Protein AF-A0A1T3NJD5-F1 (afdb_monomer_lite)

pLDDT: mean 76.19, std 16.82, range [31.39, 96.38]

Structure (mmCIF, N/CA/C/O backbone):
data_AF-A0A1T3NJD5-F1
#
_entry.id   AF-A0A1T3NJD5-F1
#
loop_
_atom_site.group_PDB
_atom_site.id
_atom_site.type_symbol
_atom_site.label_atom_id
_atom_site.label_alt_id
_atom_site.label_comp_id
_atom_site.label_asym_id
_atom_site.label_entity_id
_atom_site.label_seq_id
_atom_site.pdbx_PDB_ins_code
_atom_site.Cartn_x
_atom_site.Cartn_y
_atom_site.Cartn_z
_atom_site.occupancy
_atom_site.B_iso_or_equiv
_atom_site.auth_seq_id
_atom_site.auth_comp_id
_atom_site.auth_asym_id
_atom_site.auth_atom_id
_atom_site.pdbx_PDB_model_num
ATOM 1 N N . MET A 1 1 ? 5.320 -32.876 18.235 1.00 33.28 1 MET A N 1
ATOM 2 C CA . MET A 1 1 ? 6.726 -33.017 17.796 1.00 33.28 1 MET A CA 1
ATOM 3 C C . MET A 1 1 ? 7.166 -31.696 17.188 1.00 33.28 1 MET A C 1
ATOM 5 O O . MET A 1 1 ? 6.708 -31.350 16.110 1.00 33.28 1 MET A O 1
ATOM 9 N N . THR A 1 2 ? 7.956 -30.916 17.919 1.00 32.31 2 THR A N 1
ATOM 10 C CA . THR A 1 2 ? 8.457 -29.597 17.509 1.00 32.31 2 THR A CA 1
ATOM 11 C C . THR A 1 2 ? 9.868 -29.747 16.952 1.00 32.31 2 THR A C 1
ATOM 13 O O . THR A 1 2 ? 10.817 -30.009 17.687 1.00 32.31 2 THR A O 1
ATOM 16 N N . SER A 1 3 ? 10.011 -29.607 15.639 1.00 31.64 3 SER A N 1
ATOM 17 C CA . SER A 1 3 ? 11.309 -29.644 14.965 1.00 31.64 3 SER A CA 1
ATOM 18 C C . SER A 1 3 ? 11.952 -28.256 15.024 1.00 31.64 3 SER A C 1
ATOM 20 O O . SER A 1 3 ? 11.433 -27.310 14.434 1.00 31.64 3 SER A O 1
ATOM 22 N N . ARG A 1 4 ? 13.077 -28.123 15.739 1.00 31.39 4 ARG A N 1
ATOM 23 C CA . ARG A 1 4 ? 13.925 -26.920 15.711 1.00 31.39 4 ARG A CA 1
ATOM 24 C C . ARG A 1 4 ? 14.758 -26.927 14.432 1.00 31.39 4 ARG A C 1
ATOM 26 O O . ARG A 1 4 ? 15.589 -27.810 14.252 1.00 31.39 4 ARG A O 1
ATOM 33 N N . TRP A 1 5 ? 14.559 -25.929 13.582 1.00 34.78 5 TRP A N 1
ATOM 34 C CA . TRP A 1 5 ? 15.457 -25.634 12.470 1.00 34.78 5 TRP A CA 1
ATOM 35 C C . TRP A 1 5 ? 16.365 -24.476 12.876 1.00 34.78 5 TRP A C 1
ATOM 37 O O . TRP A 1 5 ? 15.887 -23.384 13.176 1.00 34.78 5 TRP A O 1
ATOM 47 N N . THR A 1 6 ? 17.674 -24.724 12.908 1.00 42.94 6 THR A N 1
ATOM 48 C CA . THR A 1 6 ? 18.696 -23.715 13.202 1.00 42.94 6 THR A CA 1
ATOM 49 C C . THR A 1 6 ? 19.504 -23.470 11.936 1.00 42.94 6 THR A C 1
ATOM 51 O O . THR A 1 6 ? 20.429 -24.213 11.627 1.00 42.94 6 THR A O 1
ATOM 54 N N . THR A 1 7 ? 19.176 -22.415 11.200 1.00 39.47 7 THR A N 1
ATOM 55 C CA . THR A 1 7 ? 20.091 -21.821 10.216 1.00 39.47 7 THR A CA 1
ATOM 56 C C . THR A 1 7 ? 20.128 -20.325 10.470 1.00 39.47 7 THR A C 1
ATOM 58 O O . THR A 1 7 ? 19.372 -19.558 9.880 1.00 39.47 7 THR A O 1
ATOM 61 N N . ALA A 1 8 ? 20.973 -19.925 11.421 1.00 35.81 8 ALA A N 1
ATOM 62 C CA . ALA A 1 8 ? 21.264 -18.528 11.702 1.00 35.81 8 ALA A CA 1
ATOM 63 C C . ALA A 1 8 ? 22.298 -18.015 10.690 1.00 35.81 8 ALA A C 1
ATOM 65 O O . ALA A 1 8 ? 23.409 -18.535 10.594 1.00 35.81 8 ALA A O 1
ATOM 66 N N . THR A 1 9 ? 21.923 -16.992 9.928 1.00 39.69 9 THR A N 1
ATOM 67 C CA . THR A 1 9 ? 22.821 -16.205 9.078 1.00 39.69 9 THR A CA 1
ATOM 68 C C . THR A 1 9 ? 23.793 -15.372 9.942 1.00 39.69 9 THR A C 1
ATOM 70 O O . THR A 1 9 ? 23.435 -14.975 11.054 1.00 39.69 9 THR A O 1
ATOM 73 N N . PRO A 1 10 ? 25.006 -15.031 9.454 1.00 39.72 10 PRO A N 1
ATOM 74 C CA . PRO A 1 10 ? 26.114 -14.505 10.275 1.00 39.72 10 PRO A CA 1
ATOM 75 C C . PRO A 1 10 ? 25.915 -13.126 10.935 1.00 39.72 10 PRO A C 1
ATOM 77 O O . PRO A 1 10 ? 26.800 -12.660 11.648 1.00 39.72 10 PRO A O 1
ATOM 80 N N . HIS A 1 11 ? 24.786 -12.445 10.721 1.00 39.97 11 HIS A N 1
ATOM 81 C CA . HIS A 1 11 ? 24.526 -11.108 11.275 1.00 39.97 11 HIS A CA 1
ATOM 82 C C . HIS A 1 11 ? 23.649 -11.097 12.539 1.00 39.97 11 HIS A C 1
ATOM 84 O O . HIS A 1 11 ? 23.461 -10.042 13.138 1.00 39.97 11 HIS A O 1
ATOM 90 N N . ALA A 1 12 ? 23.164 -12.252 13.005 1.00 43.44 12 ALA A N 1
ATOM 91 C CA . ALA A 1 12 ? 22.225 -12.349 14.130 1.00 43.44 12 ALA A CA 1
ATOM 92 C C . ALA A 1 12 ? 22.868 -12.325 15.539 1.00 43.44 12 ALA A C 1
ATOM 94 O O . ALA A 1 12 ? 22.199 -12.599 16.530 1.00 43.44 12 ALA A O 1
ATOM 95 N N . HIS A 1 13 ? 24.160 -12.010 15.674 1.00 44.56 13 HIS A N 1
ATOM 96 C CA . HIS A 1 13 ? 24.882 -12.211 16.940 1.00 44.56 13 HIS A CA 1
ATOM 97 C C . HIS A 1 13 ? 24.790 -11.074 17.977 1.00 44.56 13 HIS A C 1
ATOM 99 O O . HIS A 1 13 ? 25.410 -11.193 19.033 1.00 44.56 13 HIS A O 1
ATOM 105 N N . ARG A 1 14 ? 24.044 -9.983 17.736 1.00 48.72 14 ARG A N 1
ATOM 106 C CA . ARG A 1 14 ? 24.056 -8.806 18.639 1.00 48.72 14 ARG A CA 1
ATOM 107 C C . ARG A 1 14 ? 22.792 -8.517 19.450 1.00 48.72 14 ARG A C 1
ATOM 109 O O . ARG A 1 14 ? 22.839 -7.636 20.298 1.00 48.72 14 ARG A O 1
ATOM 116 N N . ALA A 1 15 ? 21.724 -9.291 19.306 1.00 54.44 15 ALA A N 1
ATOM 117 C CA . ALA A 1 15 ? 20.611 -9.252 20.248 1.00 54.44 15 ALA A CA 1
ATOM 118 C C . ALA A 1 15 ? 20.067 -10.670 20.415 1.00 54.44 15 ALA A C 1
ATOM 120 O O . ALA A 1 15 ? 19.615 -11.274 19.446 1.00 54.44 15 ALA A O 1
ATOM 121 N N . ARG A 1 16 ? 20.116 -11.220 21.633 1.00 57.72 16 ARG A N 1
ATOM 122 C CA . ARG A 1 16 ? 19.307 -12.395 21.979 1.00 57.72 16 ARG A CA 1
ATOM 123 C C . ARG A 1 16 ? 17.853 -11.928 22.054 1.00 57.72 16 ARG A C 1
ATOM 125 O O . ARG A 1 16 ? 17.376 -11.586 23.126 1.00 57.7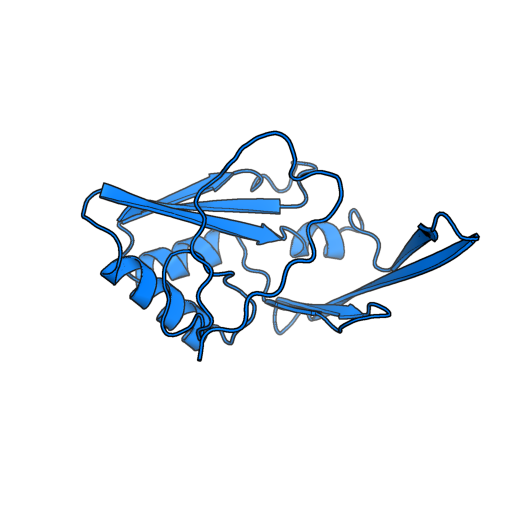2 16 ARG A O 1
ATOM 132 N N . ALA A 1 17 ? 17.206 -11.798 20.902 1.00 68.06 17 ALA A N 1
ATOM 133 C CA . ALA A 1 17 ? 15.780 -11.538 20.832 1.00 68.06 17 ALA A CA 1
ATOM 134 C C . ALA A 1 17 ? 15.050 -12.871 21.024 1.00 68.06 17 ALA A C 1
ATOM 136 O O . ALA A 1 17 ? 15.222 -13.790 20.220 1.00 68.06 17 ALA A O 1
ATOM 137 N N . ASP A 1 18 ? 14.251 -12.973 22.084 1.00 79.31 18 ASP A N 1
ATOM 138 C CA . ASP A 1 18 ? 13.293 -14.063 22.237 1.00 79.31 18 ASP A CA 1
ATOM 139 C C . ASP A 1 18 ? 12.160 -13.829 21.231 1.00 79.31 18 ASP A C 1
ATOM 141 O O . ASP A 1 18 ? 11.234 -13.057 21.470 1.00 79.31 18 ASP A O 1
ATOM 145 N N . ALA A 1 19 ? 12.280 -14.444 20.056 1.00 74.94 19 ALA A N 1
ATOM 146 C CA . ALA A 1 19 ? 11.289 -14.360 18.992 1.00 74.94 19 ALA A CA 1
ATOM 147 C C . ALA A 1 19 ? 10.514 -15.677 18.886 1.00 74.94 19 ALA A C 1
ATOM 149 O O . ALA A 1 19 ? 11.103 -16.759 18.810 1.00 74.94 19 ALA A O 1
ATOM 150 N N . VAL A 1 20 ? 9.184 -15.579 18.842 1.00 75.69 20 VAL A N 1
ATOM 151 C CA . VAL A 1 20 ? 8.300 -16.710 18.545 1.00 75.69 20 VAL A CA 1
ATOM 152 C C . VAL A 1 20 ? 7.925 -16.646 17.071 1.00 75.69 20 VAL A C 1
ATOM 154 O O . VAL A 1 20 ? 7.307 -15.688 16.620 1.00 75.69 20 VAL A O 1
ATOM 157 N N . PHE A 1 21 ? 8.295 -17.678 16.318 1.00 78.00 21 PHE A N 1
ATOM 158 C CA . PHE A 1 21 ? 7.918 -17.811 14.915 1.00 78.00 21 PHE A CA 1
ATOM 159 C C . PHE A 1 21 ? 6.690 -18.705 14.804 1.00 78.00 21 PHE A C 1
ATOM 161 O O . PHE A 1 21 ? 6.710 -19.859 15.237 1.00 78.00 21 PHE A O 1
ATOM 168 N N . LEU A 1 22 ? 5.633 -18.172 14.200 1.00 77.00 22 LEU A N 1
ATOM 169 C CA . LEU A 1 22 ? 4.395 -18.893 13.935 1.00 77.00 22 LEU A CA 1
ATOM 170 C C . LEU A 1 22 ? 4.241 -19.096 12.426 1.00 77.00 22 LEU A C 1
ATOM 172 O O . LEU A 1 22 ? 4.586 -18.223 11.632 1.00 77.00 22 LEU A O 1
ATOM 176 N N . ARG A 1 23 ? 3.716 -20.257 12.027 1.00 79.81 23 ARG A N 1
ATOM 177 C CA . ARG A 1 23 ? 3.285 -20.515 10.648 1.00 79.81 23 ARG A CA 1
ATOM 178 C C . ARG A 1 23 ? 1.779 -20.285 10.580 1.00 79.81 23 ARG A C 1
ATOM 180 O O . ARG A 1 23 ? 1.048 -20.951 11.304 1.00 79.81 23 ARG A O 1
ATOM 187 N N . GLY A 1 24 ? 1.333 -19.399 9.699 1.00 73.12 24 GLY A N 1
ATOM 188 C CA . GLY A 1 24 ? -0.083 -19.082 9.524 1.00 73.12 24 GLY A CA 1
ATOM 189 C C . GLY A 1 24 ? -0.361 -18.406 8.186 1.00 73.12 24 GLY A C 1
ATOM 190 O O . GLY A 1 24 ? 0.569 -18.053 7.458 1.00 73.12 24 GLY A O 1
ATOM 191 N N . ASP A 1 25 ? -1.645 -18.263 7.869 1.00 70.12 25 ASP A N 1
ATOM 192 C CA . ASP A 1 25 ? -2.125 -17.443 6.760 1.00 70.12 25 ASP A CA 1
ATOM 193 C C . ASP A 1 25 ? -2.300 -16.001 7.247 1.00 70.12 25 ASP A C 1
ATOM 195 O O . ASP A 1 25 ? -2.917 -15.755 8.278 1.00 70.12 25 ASP A O 1
ATOM 199 N N . MET A 1 26 ? -1.764 -15.031 6.510 1.00 65.12 26 MET A N 1
ATOM 200 C CA . MET A 1 26 ? -1.831 -13.617 6.898 1.00 65.12 26 MET A CA 1
ATOM 201 C C . MET A 1 26 ? -3.239 -13.024 6.789 1.00 65.12 26 MET A C 1
ATOM 203 O O . MET A 1 26 ? -3.485 -11.951 7.336 1.00 65.12 26 MET A O 1
ATOM 207 N N . ARG A 1 27 ? -4.169 -13.708 6.114 1.00 63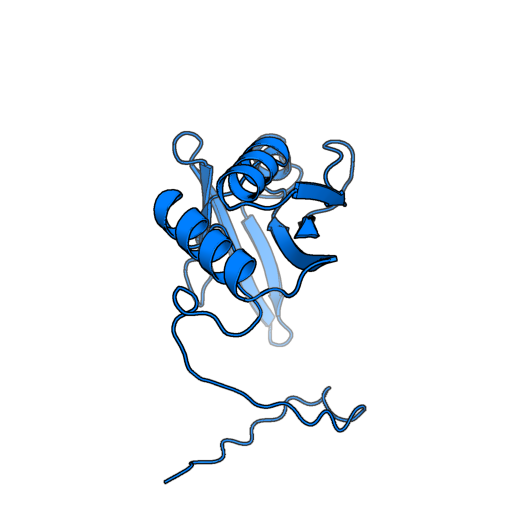.06 27 ARG A N 1
ATOM 208 C CA . ARG A 1 27 ? -5.599 -13.361 6.128 1.00 63.06 27 ARG A CA 1
ATOM 209 C C . ARG A 1 27 ? -6.247 -13.648 7.490 1.00 63.06 27 ARG A C 1
ATOM 211 O O . ARG A 1 27 ? -7.327 -13.141 7.773 1.00 63.06 27 ARG A O 1
ATOM 218 N N . GLU A 1 28 ? -5.552 -14.392 8.352 1.00 71.38 28 GLU A N 1
ATOM 219 C CA . GLU A 1 28 ? -5.914 -14.713 9.736 1.00 71.38 28 GLU A CA 1
ATOM 220 C C . GLU A 1 28 ? -4.781 -14.264 10.697 1.00 71.38 28 GLU A C 1
ATOM 222 O O . GLU A 1 28 ? -4.146 -15.090 11.356 1.00 71.38 28 GLU A O 1
ATOM 227 N N . PRO A 1 29 ? -4.423 -12.965 10.733 1.00 56.69 29 PRO A N 1
ATOM 228 C CA . PRO A 1 29 ? -3.091 -12.534 11.151 1.00 56.69 29 PRO A CA 1
ATOM 229 C C . PRO A 1 29 ? -2.821 -12.628 12.662 1.00 56.69 29 PRO A C 1
ATOM 231 O O . PRO A 1 29 ? -3.648 -12.197 13.470 1.00 56.69 29 PRO A O 1
ATOM 234 N N . PRO A 1 30 ? -1.572 -12.978 13.035 1.00 50.94 30 PRO A N 1
ATOM 235 C CA . PRO A 1 30 ? -0.852 -12.352 14.128 1.00 50.94 30 PRO A CA 1
ATOM 236 C C . PRO A 1 30 ? 0.192 -11.354 13.573 1.00 50.94 30 PRO A C 1
ATOM 238 O O . PRO A 1 30 ? 1.220 -11.708 13.005 1.00 50.94 30 PRO A O 1
ATOM 241 N N . GLU A 1 31 ? -0.118 -10.076 13.772 1.00 54.75 31 GLU A N 1
ATOM 242 C CA . GLU A 1 31 ? 0.792 -8.941 14.010 1.00 54.75 31 GLU A CA 1
ATOM 243 C C . GLU A 1 31 ? 1.547 -8.210 12.876 1.00 54.75 31 GLU A C 1
ATOM 245 O O . GLU A 1 31 ? 1.748 -7.015 13.070 1.00 54.75 31 GLU A O 1
ATOM 250 N N . ILE A 1 32 ? 1.855 -8.737 11.680 1.00 52.53 32 ILE A N 1
ATOM 251 C CA . ILE A 1 32 ? 2.348 -7.883 10.554 1.00 52.53 32 ILE A CA 1
ATOM 252 C C . ILE A 1 32 ? 1.939 -8.468 9.190 1.00 52.53 32 ILE A C 1
ATOM 254 O O . ILE A 1 32 ? 2.225 -9.633 8.929 1.00 52.53 32 ILE A O 1
ATOM 258 N N . ALA A 1 33 ? 1.327 -7.674 8.296 1.00 52.94 33 ALA A N 1
ATOM 259 C CA . ALA A 1 33 ? 1.012 -8.111 6.928 1.00 52.94 33 ALA A CA 1
ATOM 260 C C . ALA A 1 33 ? 1.410 -7.095 5.847 1.00 52.94 33 ALA A C 1
ATOM 262 O O . ALA A 1 33 ? 1.331 -5.884 6.069 1.00 52.94 33 ALA A O 1
ATOM 263 N N . PRO A 1 34 ? 1.783 -7.579 4.650 1.00 66.38 34 PRO A N 1
ATOM 264 C CA . PRO A 1 34 ? 1.937 -6.744 3.478 1.00 66.38 34 PRO A CA 1
ATOM 265 C C . PRO A 1 34 ? 0.606 -6.623 2.715 1.00 66.38 34 PRO A C 1
ATOM 267 O O . PRO A 1 34 ? 0.041 -7.614 2.256 1.00 66.38 34 PRO A O 1
ATOM 270 N N . VAL A 1 35 ? 0.122 -5.394 2.555 1.00 77.62 35 VAL A N 1
ATOM 271 C CA . VAL A 1 35 ? -1.022 -5.053 1.694 1.00 77.62 35 VAL A CA 1
ATOM 272 C C . VAL A 1 35 ? -0.539 -4.899 0.249 1.00 77.62 35 VAL A C 1
ATOM 274 O O . VAL A 1 35 ? 0.516 -4.303 0.013 1.00 77.62 35 VAL A O 1
ATOM 277 N N . GLY A 1 36 ? -1.301 -5.427 -0.713 1.00 82.44 36 GLY A N 1
ATOM 278 C CA . GLY A 1 36 ? -1.002 -5.365 -2.150 1.00 82.44 36 GLY A CA 1
ATOM 279 C C . GLY A 1 36 ? -0.657 -6.714 -2.781 1.00 82.44 36 GLY A C 1
ATOM 280 O O . GLY A 1 36 ? -0.672 -6.840 -4.002 1.00 82.44 36 GLY A O 1
ATOM 281 N N . PHE A 1 37 ? -0.394 -7.754 -1.989 1.00 83.88 37 PHE A N 1
ATOM 282 C CA . PHE A 1 37 ? -0.174 -9.107 -2.522 1.00 83.88 37 PHE A CA 1
ATOM 283 C C . PHE A 1 37 ? -1.478 -9.819 -2.898 1.00 83.88 37 PHE A C 1
ATOM 285 O O . PHE A 1 37 ? -1.443 -10.814 -3.621 1.00 83.88 37 PHE A O 1
ATOM 292 N N . PHE A 1 38 ? -2.623 -9.315 -2.438 1.00 86.44 38 PHE A N 1
ATOM 293 C CA . PHE A 1 38 ? -3.924 -9.929 -2.663 1.00 86.44 38 PHE A CA 1
ATOM 294 C C . PHE A 1 38 ? -4.772 -9.128 -3.664 1.00 86.44 38 PHE A C 1
ATOM 296 O O . PHE A 1 38 ? -4.305 -8.182 -4.311 1.00 86.44 38 PHE A O 1
ATOM 303 N N . THR A 1 39 ? -6.023 -9.554 -3.846 1.00 87.25 39 THR A N 1
ATOM 304 C CA . THR A 1 39 ? -7.052 -8.718 -4.486 1.00 87.25 39 THR A CA 1
ATOM 305 C C . THR A 1 39 ? -7.421 -7.539 -3.573 1.00 87.25 39 THR A C 1
ATOM 307 O O . THR A 1 39 ? -7.249 -7.651 -2.358 1.00 87.25 39 THR A O 1
ATOM 310 N N . PRO A 1 40 ? -7.953 -6.423 -4.104 1.00 88.25 40 PRO A N 1
ATOM 311 C CA . PR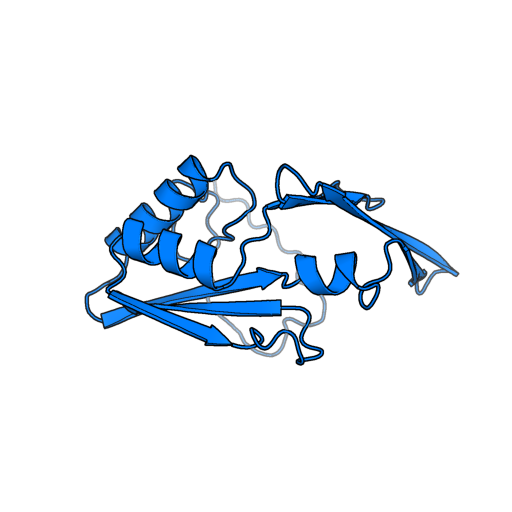O A 1 40 ? -8.360 -5.279 -3.282 1.00 88.25 40 PRO A CA 1
ATOM 312 C C . PRO A 1 40 ? -9.355 -5.626 -2.167 1.00 88.25 40 PRO A C 1
ATOM 314 O O . PRO A 1 40 ? -9.308 -5.045 -1.082 1.00 88.25 40 PRO A O 1
ATOM 317 N N . GLU A 1 41 ? -10.250 -6.579 -2.417 1.00 90.62 41 GLU A N 1
ATOM 318 C CA . GLU A 1 41 ? -11.225 -7.069 -1.443 1.00 90.62 41 GLU A CA 1
ATOM 319 C C . GLU A 1 41 ? -10.527 -7.831 -0.311 1.00 90.62 41 GLU A C 1
ATOM 321 O O . GLU A 1 41 ? -10.776 -7.573 0.863 1.00 90.62 41 GLU A O 1
ATOM 326 N N . GLN A 1 42 ? -9.582 -8.705 -0.655 1.00 90.06 42 GLN A N 1
ATOM 327 C CA . GLN A 1 42 ? -8.794 -9.455 0.325 1.00 90.06 42 GLN A CA 1
ATOM 328 C C . GLN A 1 42 ? -7.834 -8.558 1.114 1.00 90.06 42 GLN A C 1
ATOM 330 O O . GLN A 1 42 ? -7.648 -8.761 2.310 1.00 90.06 42 GLN A O 1
ATOM 335 N N . ASP A 1 43 ? -7.234 -7.556 0.471 1.00 90.44 43 ASP A N 1
ATOM 336 C CA . ASP A 1 43 ? -6.418 -6.546 1.149 1.00 90.44 43 ASP A CA 1
ATOM 337 C C . ASP A 1 43 ? -7.249 -5.781 2.195 1.00 90.44 43 ASP A C 1
ATOM 339 O O . ASP A 1 43 ? -6.768 -5.493 3.294 1.00 90.44 43 ASP A O 1
ATOM 343 N N . LEU A 1 44 ? -8.519 -5.491 1.892 1.00 92.12 44 LEU A N 1
ATOM 344 C CA . LEU A 1 44 ? -9.438 -4.888 2.854 1.00 92.12 44 LEU A CA 1
ATOM 345 C C . LEU A 1 44 ? -9.774 -5.839 4.012 1.00 92.12 44 LEU A C 1
ATOM 347 O O . LEU A 1 44 ? -9.790 -5.398 5.162 1.00 92.12 44 LEU A O 1
ATOM 351 N N . ASP A 1 45 ? -9.998 -7.126 3.743 1.00 91.12 45 ASP A N 1
ATOM 352 C CA . ASP A 1 45 ? -10.230 -8.129 4.792 1.00 91.12 45 ASP A CA 1
ATOM 353 C C . ASP A 1 45 ? -9.035 -8.236 5.750 1.00 91.12 45 ASP A C 1
ATOM 355 O O . ASP A 1 45 ? -9.215 -8.288 6.973 1.00 91.12 45 ASP A O 1
ATOM 359 N N . VAL A 1 46 ? -7.813 -8.189 5.207 1.00 88.94 46 VAL A N 1
ATOM 360 C CA . VAL A 1 46 ? -6.571 -8.126 5.989 1.00 88.94 46 VAL A CA 1
ATOM 361 C C . VAL A 1 46 ? -6.582 -6.889 6.889 1.00 88.94 46 VAL A C 1
ATOM 363 O O . VAL A 1 46 ? -6.394 -7.011 8.102 1.00 88.94 46 VAL A O 1
ATOM 366 N N . LEU A 1 47 ? -6.868 -5.703 6.344 1.00 91.94 47 LEU A N 1
ATOM 367 C CA . LEU A 1 47 ? -6.933 -4.466 7.130 1.00 91.94 47 LEU A CA 1
ATOM 368 C C . LEU A 1 47 ? -8.008 -4.517 8.227 1.00 91.94 47 LEU A C 1
ATOM 370 O O . LEU A 1 47 ? -7.753 -4.074 9.348 1.00 91.94 47 LEU A O 1
ATOM 374 N N . HIS A 1 48 ? -9.178 -5.096 7.949 1.00 92.56 48 HIS A N 1
ATOM 375 C CA . HIS A 1 48 ? -10.214 -5.317 8.960 1.00 92.56 48 HIS A CA 1
ATOM 376 C C . HIS A 1 48 ? -9.738 -6.245 10.081 1.00 92.56 48 HIS A C 1
ATOM 378 O O . HIS A 1 48 ? -10.046 -6.008 11.252 1.00 92.56 48 HIS A O 1
ATOM 384 N N . ALA A 1 49 ? -9.001 -7.305 9.746 1.00 90.38 49 ALA A N 1
ATOM 385 C CA . ALA A 1 49 ? -8.455 -8.213 10.744 1.00 90.38 49 ALA A CA 1
ATOM 386 C C . ALA A 1 49 ? -7.449 -7.505 11.663 1.00 90.38 49 ALA A C 1
ATOM 388 O O . ALA A 1 49 ? -7.548 -7.647 12.883 1.00 90.38 49 ALA A O 1
ATOM 389 N N . PHE A 1 50 ? -6.562 -6.671 11.111 1.00 90.38 50 PHE A N 1
ATOM 390 C CA . PHE A 1 50 ? -5.652 -5.856 11.922 1.00 90.38 50 PHE A CA 1
ATOM 391 C C . PHE A 1 50 ? -6.377 -4.843 12.791 1.00 90.38 50 PHE A C 1
ATOM 393 O O . PHE A 1 50 ? -6.061 -4.731 13.972 1.00 90.38 50 PHE A O 1
ATOM 400 N N . HIS A 1 51 ? -7.360 -4.136 12.234 1.00 92.38 51 HIS A N 1
ATOM 401 C CA . HIS A 1 51 ? -8.154 -3.189 13.006 1.00 92.38 51 HIS A CA 1
ATOM 402 C C . HIS A 1 51 ? -8.776 -3.871 14.234 1.00 92.38 51 HIS A C 1
ATOM 404 O O . HIS A 1 51 ? -8.661 -3.361 15.340 1.00 92.38 51 HIS A O 1
ATOM 410 N N . ARG A 1 52 ? -9.361 -5.068 14.079 1.00 91.50 52 ARG A N 1
ATOM 411 C CA . ARG A 1 52 ? -9.923 -5.828 15.214 1.00 91.50 52 ARG A CA 1
ATOM 412 C C . ARG A 1 52 ? -8.875 -6.318 16.217 1.00 91.50 52 ARG A C 1
ATOM 414 O O . ARG A 1 52 ? -9.202 -6.478 17.389 1.00 91.50 52 ARG A O 1
ATOM 421 N N . ALA A 1 53 ? -7.663 -6.622 15.759 1.00 89.31 53 ALA A N 1
ATOM 422 C CA . ALA A 1 53 ? -6.589 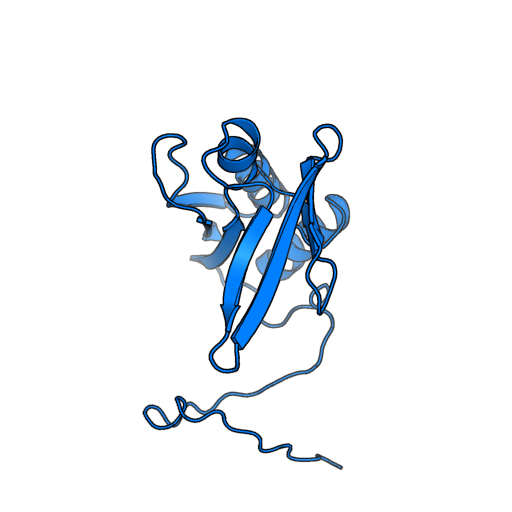-7.131 16.611 1.00 89.31 53 ALA A CA 1
ATOM 423 C C . ALA A 1 53 ? -5.901 -6.024 17.429 1.00 89.31 53 ALA A C 1
ATOM 425 O O . ALA A 1 53 ? -5.325 -6.301 18.484 1.00 89.31 53 ALA A O 1
ATOM 426 N N . LEU A 1 54 ? -5.950 -4.774 16.960 1.00 89.69 54 LEU A N 1
ATOM 427 C CA . LEU A 1 54 ? -5.361 -3.638 17.656 1.00 89.69 54 LEU A CA 1
ATOM 428 C C . LEU A 1 54 ? -6.176 -3.243 18.890 1.00 89.69 54 LEU A C 1
ATOM 430 O O . LEU A 1 54 ? -7.403 -3.260 18.911 1.00 89.69 54 LEU A O 1
ATOM 434 N N . ARG A 1 55 ? -5.462 -2.833 19.939 1.00 91.38 55 ARG A N 1
ATOM 435 C CA . ARG A 1 55 ? -6.071 -2.158 21.090 1.00 91.38 55 ARG A CA 1
ATOM 436 C C . ARG A 1 55 ? -6.422 -0.710 20.710 1.00 91.38 55 ARG A C 1
ATOM 438 O O . ARG A 1 55 ? -5.750 -0.156 19.839 1.00 91.38 55 ARG A O 1
ATOM 445 N N . PRO A 1 56 ? -7.381 -0.063 21.400 1.00 91.81 56 PRO A N 1
ATOM 446 C CA . PRO A 1 56 ? -7.646 1.366 21.227 1.00 91.81 56 PRO A CA 1
ATOM 447 C C . PRO A 1 56 ? -6.370 2.213 21.322 1.00 91.81 56 PRO A C 1
ATOM 449 O O . PRO A 1 56 ? -5.585 2.033 22.257 1.00 91.81 56 PRO A O 1
ATOM 452 N N . GLY A 1 57 ? -6.154 3.114 20.356 1.00 91.31 57 GLY A N 1
ATOM 453 C CA . GLY A 1 57 ? -4.926 3.912 20.248 1.00 91.31 57 GLY A CA 1
ATOM 454 C C . GLY A 1 57 ? -3.729 3.167 19.644 1.00 91.31 57 GLY A C 1
ATOM 455 O O . GLY A 1 57 ? -2.632 3.722 19.577 1.00 91.31 57 GLY A O 1
ATOM 456 N N . GLY A 1 58 ? -3.917 1.917 19.216 1.00 91.56 58 GLY A N 1
ATOM 457 C CA . GLY A 1 58 ? -2.923 1.135 18.494 1.00 91.56 58 GLY A CA 1
ATOM 458 C C . GLY A 1 58 ? -2.632 1.694 17.101 1.00 91.56 58 GLY A C 1
ATOM 459 O O . GLY A 1 58 ? -3.405 2.464 16.529 1.00 91.56 58 GLY A O 1
ATOM 460 N N . LEU A 1 59 ? -1.492 1.287 16.547 1.00 91.94 59 LEU A N 1
ATOM 461 C CA . LEU A 1 59 ? -1.027 1.739 15.244 1.00 91.94 59 LEU A CA 1
ATOM 462 C C . LEU A 1 59 ? -0.557 0.550 14.414 1.00 91.94 59 LEU A C 1
ATOM 464 O O . LEU A 1 59 ? 0.173 -0.307 14.911 1.00 91.94 59 LEU A O 1
ATOM 468 N N . LEU A 1 60 ? -0.952 0.531 13.143 1.00 90.44 60 LEU A N 1
ATOM 469 C CA . LEU A 1 60 ? -0.483 -0.436 12.160 1.00 90.44 60 LEU A CA 1
ATOM 470 C C . LEU A 1 60 ? 0.541 0.233 11.230 1.00 90.44 60 LEU A C 1
ATOM 472 O O . LEU A 1 60 ? 0.144 1.039 10.381 1.00 90.44 60 LEU A O 1
ATOM 476 N N . PRO A 1 61 ? 1.845 -0.071 11.368 1.00 88.50 61 PRO A N 1
ATOM 477 C CA . PRO A 1 61 ? 2.847 0.372 10.417 1.00 88.50 61 PRO A CA 1
ATOM 478 C C . PRO A 1 61 ? 2.872 -0.569 9.212 1.00 88.50 61 PRO A C 1
ATOM 480 O O . PRO A 1 61 ? 3.040 -1.780 9.345 1.00 88.50 61 PRO A O 1
ATOM 483 N N . MET A 1 62 ? 2.744 -0.003 8.021 1.00 84.50 62 MET A N 1
ATOM 484 C CA . MET A 1 62 ? 2.827 -0.727 6.758 1.00 84.50 62 MET A CA 1
ATOM 485 C C . MET A 1 62 ? 3.816 -0.029 5.841 1.00 84.50 62 MET A C 1
ATOM 487 O O . MET A 1 62 ? 3.992 1.187 5.899 1.00 84.50 62 MET A O 1
ATOM 491 N N . HIS A 1 63 ? 4.452 -0.802 4.972 1.00 79.75 63 HIS A N 1
ATOM 492 C CA . HIS A 1 63 ? 5.210 -0.250 3.865 1.00 79.75 63 HIS A CA 1
ATOM 493 C C . HIS A 1 63 ? 4.659 -0.815 2.561 1.00 79.75 63 HIS A C 1
ATOM 495 O O . HIS A 1 63 ? 4.340 -1.999 2.472 1.00 79.75 63 HIS A O 1
ATOM 501 N N . THR A 1 64 ? 4.560 0.038 1.554 1.00 73.88 64 THR A N 1
ATOM 502 C CA . THR A 1 64 ? 4.308 -0.356 0.172 1.00 73.88 64 THR A CA 1
ATOM 503 C C . THR A 1 64 ? 5.327 0.338 -0.722 1.00 73.88 64 THR A C 1
ATOM 505 O O . THR A 1 64 ? 5.958 1.324 -0.331 1.00 73.88 64 THR A O 1
ATOM 508 N N . MET A 1 65 ? 5.560 -0.198 -1.910 1.00 69.44 65 MET A N 1
ATOM 509 C CA . MET A 1 65 ? 6.475 0.434 -2.853 1.00 69.44 65 MET A CA 1
ATOM 510 C C . MET A 1 65 ? 5.805 1.666 -3.475 1.00 69.44 65 MET A C 1
ATOM 512 O O . MET A 1 65 ? 4.641 1.604 -3.855 1.00 69.44 65 MET A O 1
ATOM 516 N N . VAL A 1 66 ? 6.530 2.782 -3.638 1.00 62.62 66 VAL A N 1
ATOM 517 C CA . VAL A 1 66 ? 6.024 3.973 -4.379 1.00 62.62 66 VAL A CA 1
ATOM 518 C C . VAL A 1 66 ? 6.393 3.856 -5.852 1.00 62.62 66 VAL A C 1
ATOM 520 O O . VAL A 1 66 ? 6.922 4.776 -6.476 1.00 62.62 66 VAL A O 1
ATOM 523 N N . THR A 1 67 ? 6.203 2.666 -6.412 1.00 60.69 67 THR A N 1
ATOM 524 C CA . THR A 1 67 ? 6.788 2.320 -7.702 1.00 60.69 67 THR A CA 1
ATOM 525 C C . THR A 1 67 ? 6.018 2.881 -8.878 1.00 60.69 67 THR A C 1
ATOM 527 O O . THR A 1 67 ? 6.645 3.103 -9.899 1.00 60.69 67 THR A O 1
ATOM 530 N N . VAL A 1 68 ? 4.724 3.203 -8.770 1.00 64.50 68 VAL A N 1
ATOM 531 C CA . VAL A 1 68 ? 3.953 3.669 -9.941 1.00 64.50 68 VAL A CA 1
ATOM 532 C C . VAL A 1 68 ? 4.555 4.931 -10.574 1.00 64.50 68 VAL A C 1
ATOM 534 O O . VAL A 1 68 ? 4.912 4.866 -11.747 1.00 64.50 68 VAL A O 1
ATOM 537 N N . PRO A 1 69 ? 4.774 6.046 -9.852 1.00 63.00 69 PRO A N 1
ATOM 538 C CA . PRO A 1 69 ? 5.407 7.230 -10.434 1.00 63.00 69 PRO A CA 1
ATOM 539 C C . PRO A 1 69 ? 6.823 6.938 -10.908 1.00 63.00 69 PRO A C 1
ATOM 541 O O . PRO A 1 69 ? 7.142 7.254 -12.042 1.00 63.00 69 PRO A O 1
ATOM 544 N N . GLY A 1 70 ? 7.636 6.278 -10.074 1.00 68.31 70 GLY A N 1
ATOM 545 C CA . GLY A 1 70 ? 9.036 5.994 -10.391 1.00 68.31 70 GLY A CA 1
ATOM 546 C C . GLY A 1 70 ? 9.231 5.060 -11.590 1.00 68.31 70 GLY A C 1
ATOM 547 O O . GLY A 1 70 ? 10.199 5.206 -12.327 1.00 68.31 70 GLY A O 1
ATOM 548 N N . LEU A 1 71 ? 8.327 4.102 -11.801 1.00 67.44 71 LEU A N 1
ATOM 549 C CA . LEU A 1 71 ? 8.313 3.229 -12.977 1.00 67.44 71 LEU A CA 1
ATOM 550 C C . LEU A 1 71 ? 7.782 3.976 -14.203 1.00 67.44 71 LEU A C 1
ATOM 552 O O . LEU A 1 71 ? 8.325 3.815 -15.290 1.00 67.44 71 LEU A O 1
ATOM 556 N N . THR A 1 72 ? 6.753 4.811 -14.031 1.00 70.12 72 THR A N 1
ATOM 557 C CA . THR A 1 72 ? 6.117 5.533 -15.146 1.00 70.12 72 THR A CA 1
ATOM 558 C C . THR A 1 72 ? 6.993 6.678 -15.669 1.00 70.12 72 THR A C 1
ATOM 560 O O . THR A 1 72 ? 7.010 6.930 -16.869 1.00 70.12 72 THR A O 1
ATOM 563 N N . ASP A 1 73 ? 7.747 7.360 -14.801 1.00 73.94 73 ASP A N 1
ATOM 564 C CA . ASP A 1 73 ? 8.651 8.463 -15.167 1.00 73.94 73 ASP A CA 1
ATOM 565 C C . ASP A 1 73 ? 10.112 8.032 -15.400 1.00 73.94 73 ASP A C 1
ATOM 567 O O . ASP A 1 73 ? 10.969 8.863 -15.706 1.00 73.94 73 ASP A O 1
ATOM 571 N N . GLY A 1 74 ? 10.399 6.731 -15.281 1.00 70.50 74 GLY A N 1
ATOM 572 C CA . GLY A 1 74 ? 11.702 6.138 -15.581 1.00 70.50 74 GLY A CA 1
ATOM 573 C C . GLY A 1 74 ? 12.769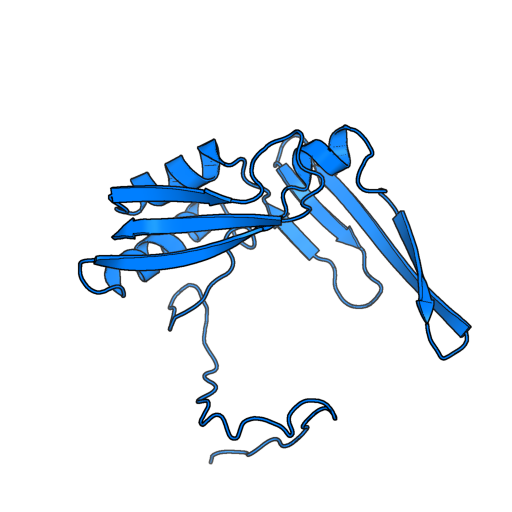 6.299 -14.493 1.00 70.50 74 GLY A C 1
ATOM 574 O O . GLY A 1 74 ? 13.910 5.882 -14.706 1.00 70.50 74 GLY A O 1
ATOM 575 N N . ARG A 1 75 ? 12.444 6.853 -13.314 1.00 74.50 75 ARG A N 1
ATOM 576 C CA . ARG A 1 75 ? 13.375 6.904 -12.165 1.00 74.50 75 ARG A CA 1
ATOM 577 C C . ARG A 1 75 ? 13.742 5.520 -11.622 1.00 74.50 75 ARG A C 1
ATOM 579 O O . ARG A 1 75 ? 14.799 5.362 -11.005 1.00 74.50 75 ARG A O 1
ATOM 586 N N . ILE A 1 76 ? 12.877 4.530 -11.821 1.00 74.62 76 ILE A N 1
ATOM 587 C CA . ILE A 1 76 ? 13.111 3.124 -11.494 1.00 74.62 76 ILE A CA 1
ATOM 588 C C . ILE A 1 76 ? 13.273 2.373 -12.819 1.00 74.62 76 ILE A C 1
ATOM 590 O O . ILE A 1 76 ? 12.320 2.313 -13.597 1.00 74.62 76 ILE A O 1
ATOM 594 N N . PRO A 1 77 ? 14.455 1.798 -13.103 1.00 76.50 77 PRO A N 1
ATOM 595 C CA . PRO A 1 77 ? 14.670 1.091 -14.355 1.00 76.50 77 PRO A CA 1
ATOM 596 C C . PRO A 1 77 ? 13.820 -0.183 -14.403 1.00 76.50 77 PRO A C 1
ATOM 598 O O . PRO A 1 77 ? 13.736 -0.928 -13.426 1.00 76.50 77 PRO A O 1
ATOM 601 N N . ALA A 1 78 ? 13.241 -0.460 -15.571 1.00 81.94 78 ALA A N 1
ATOM 602 C CA . ALA A 1 78 ? 12.488 -1.688 -15.824 1.00 81.94 78 ALA A CA 1
ATOM 603 C C . ALA A 1 78 ? 13.367 -2.951 -15.748 1.00 81.94 78 ALA A C 1
ATOM 605 O O . ALA A 1 78 ? 12.857 -4.044 -15.527 1.00 81.94 78 ALA A O 1
ATOM 606 N N . GLU A 1 79 ? 14.687 -2.815 -15.908 1.00 87.25 79 GLU A N 1
ATOM 607 C CA . GLU A 1 79 ? 15.653 -3.895 -15.718 1.00 87.25 79 GLU A CA 1
ATOM 608 C C . GLU A 1 79 ? 16.836 -3.409 -14.869 1.00 87.25 79 GLU A C 1
ATOM 610 O O . GLU A 1 79 ? 17.535 -2.463 -15.234 1.00 87.25 79 GLU A O 1
ATOM 615 N N . GLU A 1 80 ? 17.096 -4.087 -13.752 1.00 86.06 80 GLU A N 1
ATOM 616 C CA . GLU A 1 80 ? 18.299 -3.902 -12.942 1.00 86.06 80 GLU A CA 1
ATOM 617 C C . GLU A 1 80 ? 19.219 -5.117 -13.105 1.00 86.06 80 GLU A C 1
ATOM 619 O O . GLU A 1 80 ? 18.805 -6.268 -12.931 1.00 86.06 80 GLU A O 1
ATOM 624 N N . ARG A 1 81 ? 20.496 -4.863 -13.414 1.00 88.94 81 ARG A N 1
ATOM 625 C CA . ARG A 1 81 ? 21.543 -5.890 -13.482 1.00 88.94 81 ARG A CA 1
ATOM 626 C C . ARG A 1 81 ? 22.581 -5.647 -12.402 1.00 88.94 81 ARG A C 1
ATOM 628 O O . ARG A 1 81 ? 23.265 -4.627 -12.412 1.00 88.94 81 ARG A O 1
ATOM 635 N N . ARG A 1 82 ? 22.766 -6.623 -11.514 1.00 89.00 82 ARG A N 1
ATOM 636 C CA . ARG A 1 82 ? 23.767 -6.559 -10.441 1.00 89.00 82 ARG A CA 1
ATOM 637 C C . ARG A 1 82 ? 24.705 -7.754 -10.490 1.00 89.00 82 ARG A C 1
ATOM 639 O O . ARG A 1 82 ? 24.260 -8.900 -10.493 1.00 89.00 82 ARG A O 1
ATOM 646 N N . ARG A 1 83 ? 26.015 -7.504 -10.469 1.00 90.62 83 ARG A N 1
ATOM 647 C CA . ARG A 1 83 ? 27.028 -8.564 -10.377 1.00 90.62 83 ARG A CA 1
ATOM 648 C C . ARG A 1 83 ? 27.086 -9.120 -8.951 1.00 90.62 83 ARG A C 1
ATOM 650 O O . ARG A 1 83 ? 27.163 -8.366 -7.986 1.00 90.62 83 ARG A O 1
ATOM 657 N N . LEU A 1 84 ? 27.035 -10.440 -8.822 1.00 89.00 84 LEU A N 1
ATOM 658 C CA . LEU A 1 84 ? 27.127 -11.163 -7.555 1.00 89.00 84 LEU A CA 1
ATOM 659 C C . LEU A 1 84 ? 28.597 -11.484 -7.213 1.00 89.00 84 LEU A C 1
ATOM 661 O O . LEU A 1 84 ? 29.411 -11.606 -8.133 1.00 89.00 84 LEU A O 1
ATOM 665 N N . PRO A 1 85 ? 28.937 -11.731 -5.929 1.00 86.75 85 PRO A N 1
ATOM 666 C CA . PRO A 1 85 ? 30.301 -12.075 -5.494 1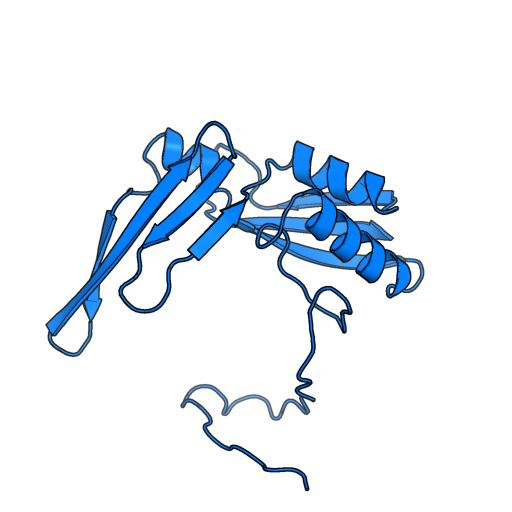.00 86.75 85 PRO A CA 1
ATOM 667 C C . PRO A 1 85 ? 30.950 -13.305 -6.164 1.00 86.75 85 PRO A C 1
ATOM 669 O O . PRO A 1 85 ? 32.146 -13.511 -6.023 1.00 86.75 85 PRO A O 1
ATOM 672 N N . GLY A 1 86 ? 30.199 -14.106 -6.930 1.00 89.19 86 GLY A N 1
ATOM 673 C CA . GLY A 1 86 ? 30.707 -15.238 -7.721 1.00 89.19 86 GLY A CA 1
ATOM 674 C C . GLY A 1 86 ? 30.772 -14.988 -9.233 1.00 89.19 86 GLY A C 1
ATOM 675 O O . GLY A 1 86 ? 30.752 -15.939 -10.006 1.00 89.19 86 GLY A O 1
ATOM 676 N N . GLY A 1 87 ? 30.725 -13.732 -9.686 1.00 89.88 87 GLY A N 1
ATOM 677 C CA . GLY A 1 87 ? 30.820 -13.368 -11.107 1.00 89.88 87 GLY A CA 1
ATOM 678 C C . GLY A 1 87 ? 29.526 -13.502 -11.922 1.00 89.88 87 GLY A C 1
ATOM 679 O O . GLY A 1 87 ? 29.435 -12.913 -12.997 1.00 89.88 87 GLY A O 1
ATOM 680 N N . ARG A 1 88 ? 28.508 -14.201 -11.403 1.00 89.31 88 ARG A N 1
ATOM 681 C CA . ARG A 1 88 ? 27.153 -14.263 -11.987 1.00 89.31 88 ARG A CA 1
ATOM 682 C C . ARG A 1 88 ? 26.434 -12.913 -11.890 1.00 89.31 88 ARG A C 1
ATOM 684 O O . ARG A 1 88 ? 26.775 -12.094 -11.041 1.00 89.31 88 ARG A O 1
ATOM 691 N N . HIS A 1 89 ? 25.407 -12.709 -12.710 1.00 87.88 89 HIS A N 1
ATOM 692 C CA . HIS A 1 89 ? 24.534 -11.536 -12.634 1.00 87.88 89 HIS A CA 1
ATOM 693 C C . HIS A 1 89 ? 23.164 -11.921 -12.076 1.00 87.88 89 HIS A C 1
ATOM 695 O O . HIS A 1 89 ? 22.593 -12.936 -12.466 1.00 87.88 89 HIS A O 1
ATOM 701 N N . LEU A 1 90 ? 22.645 -11.093 -11.174 1.00 84.75 90 LEU A N 1
ATOM 702 C CA . LEU A 1 90 ? 21.228 -11.032 -10.852 1.00 84.75 90 LEU A CA 1
ATOM 703 C C . LEU A 1 90 ? 20.579 -10.050 -11.828 1.00 84.75 90 LEU A C 1
ATOM 705 O O . LEU A 1 90 ? 21.047 -8.917 -11.945 1.00 84.75 90 LEU A O 1
ATOM 709 N N . ILE A 1 91 ? 19.529 -10.497 -12.509 1.00 85.81 91 ILE A N 1
ATOM 710 C CA . ILE A 1 91 ? 18.685 -9.657 -13.357 1.00 85.81 91 ILE A CA 1
ATOM 711 C C . ILE A 1 91 ? 17.317 -9.595 -12.685 1.00 85.81 91 ILE A C 1
ATOM 713 O O . ILE A 1 91 ? 16.727 -10.640 -12.404 1.00 85.81 91 ILE A O 1
ATOM 717 N N . ALA A 1 92 ? 16.853 -8.385 -12.398 1.00 83.31 92 ALA A N 1
ATOM 718 C CA . ALA A 1 92 ? 15.504 -8.125 -11.923 1.00 83.31 92 ALA A CA 1
ATOM 719 C C . ALA A 1 92 ? 14.783 -7.312 -12.993 1.00 83.31 92 ALA A C 1
ATOM 721 O O . ALA A 1 92 ? 15.250 -6.227 -13.343 1.00 83.31 92 ALA A O 1
ATOM 722 N N . ARG A 1 93 ? 13.680 -7.843 -13.522 1.00 86.50 93 ARG A N 1
ATOM 723 C CA . ARG A 1 93 ? 12.807 -7.106 -14.439 1.00 86.50 93 ARG A CA 1
ATOM 724 C C . ARG A 1 93 ? 11.522 -6.735 -13.741 1.00 86.50 93 ARG A C 1
ATOM 726 O O . ARG A 1 93 ? 11.058 -7.471 -12.875 1.00 86.50 93 ARG A O 1
ATOM 733 N N . ARG A 1 94 ? 10.972 -5.591 -14.113 1.00 84.38 94 ARG A N 1
ATOM 734 C CA . ARG A 1 94 ? 9.764 -5.021 -13.532 1.00 84.38 94 ARG A CA 1
ATOM 735 C C . ARG A 1 94 ? 8.880 -4.502 -14.649 1.00 84.38 94 ARG A C 1
ATOM 737 O O . ARG A 1 94 ? 9.361 -3.810 -15.545 1.00 84.38 94 ARG A O 1
ATOM 744 N N . HIS A 1 95 ? 7.599 -4.813 -14.567 1.00 83.69 95 HIS A N 1
ATOM 745 C CA . HIS A 1 95 ? 6.577 -4.304 -15.465 1.00 83.69 95 HIS A CA 1
ATOM 746 C C . HIS A 1 95 ? 5.377 -3.854 -14.640 1.00 83.69 95 HIS A C 1
ATOM 748 O O . HIS A 1 95 ? 4.891 -4.610 -13.806 1.00 83.69 95 HIS A O 1
ATOM 754 N N . LEU A 1 96 ? 4.897 -2.637 -14.874 1.00 83.38 96 LEU A N 1
ATOM 755 C CA . LEU A 1 96 ? 3.661 -2.151 -14.276 1.00 83.38 96 LEU A CA 1
ATOM 756 C C . LEU A 1 96 ? 2.528 -2.331 -15.281 1.00 83.38 96 LEU A C 1
ATOM 758 O O . LEU A 1 96 ? 2.584 -1.770 -16.372 1.00 83.38 96 LEU A O 1
ATOM 762 N N . ASP A 1 97 ? 1.496 -3.072 -14.900 1.00 85.44 97 ASP A N 1
ATOM 763 C CA . ASP A 1 97 ? 0.225 -3.067 -15.614 1.00 85.44 97 ASP A CA 1
ATOM 764 C C . ASP A 1 97 ? -0.533 -1.765 -15.270 1.00 85.44 97 ASP A C 1
ATOM 766 O O . ASP A 1 97 ? -0.867 -1.549 -14.098 1.00 85.44 97 ASP A O 1
ATOM 770 N N . PRO A 1 98 ? -0.785 -0.870 -16.245 1.00 80.56 98 PRO A N 1
ATOM 771 C CA . PRO A 1 98 ? -1.449 0.406 -15.990 1.00 80.56 98 PRO A CA 1
ATOM 772 C C . PRO A 1 98 ? -2.937 0.256 -15.638 1.00 80.56 98 PRO A C 1
ATOM 774 O O . PRO A 1 98 ? -3.472 1.110 -14.924 1.00 80.56 98 PRO A O 1
ATOM 777 N N . ASP A 1 99 ? -3.592 -0.819 -16.084 1.00 85.06 99 ASP A N 1
ATOM 778 C CA . ASP A 1 99 ? -5.022 -1.049 -15.874 1.00 85.06 99 ASP A CA 1
ATOM 779 C C . ASP A 1 99 ? -5.264 -1.614 -14.474 1.00 85.06 99 ASP A C 1
ATOM 781 O O . ASP A 1 99 ? -6.097 -1.118 -13.706 1.00 85.06 99 ASP A O 1
ATOM 785 N N . THR A 1 100 ? -4.483 -2.627 -14.097 1.00 84.38 100 THR A N 1
ATOM 786 C CA . THR A 1 100 ? -4.620 -3.285 -12.790 1.00 84.38 100 THR A CA 1
ATOM 787 C C . THR A 1 100 ? -3.760 -2.645 -11.699 1.00 84.38 100 THR A C 1
ATOM 789 O O . THR A 1 100 ? -3.945 -2.953 -10.517 1.00 84.38 100 THR A O 1
ATOM 792 N N . ARG A 1 101 ? -2.847 -1.733 -12.062 1.00 84.62 101 ARG A N 1
ATOM 793 C CA . ARG A 1 101 ? -1.827 -1.125 -11.182 1.00 84.62 101 ARG A CA 1
ATOM 794 C C . ARG A 1 101 ? -0.976 -2.163 -10.450 1.00 84.62 101 ARG A C 1
ATOM 796 O O . ARG A 1 101 ? -0.546 -1.932 -9.317 1.00 84.62 101 ARG A O 1
ATOM 803 N N . ARG A 1 102 ? -0.774 -3.328 -11.066 1.00 86.69 102 ARG A N 1
ATOM 804 C CA . ARG A 1 102 ? 0.035 -4.410 -10.504 1.00 86.69 102 ARG A CA 1
ATOM 805 C C . ARG A 1 102 ? 1.439 -4.354 -11.079 1.00 86.69 102 ARG A C 1
ATOM 807 O O . ARG A 1 102 ? 1.635 -4.238 -12.286 1.00 86.69 102 ARG A O 1
ATOM 814 N N . GLU A 1 103 ? 2.423 -4.382 -10.194 1.00 84.62 103 GLU A N 1
ATOM 815 C CA . GLU A 1 103 ? 3.820 -4.543 -10.554 1.00 84.62 103 GLU A CA 1
ATOM 816 C C . GLU A 1 103 ? 4.146 -6.034 -10.614 1.00 84.62 103 GLU A C 1
ATOM 818 O O . GLU A 1 103 ? 4.082 -6.748 -9.610 1.00 84.62 103 GLU A O 1
ATOM 823 N N . HIS A 1 104 ? 4.540 -6.475 -11.802 1.00 84.12 104 HIS A N 1
ATOM 824 C CA . HIS A 1 104 ? 5.061 -7.799 -12.075 1.00 84.12 104 HIS A CA 1
ATOM 825 C C . HIS A 1 104 ? 6.587 -7.745 -12.050 1.00 84.12 104 HIS A C 1
ATOM 827 O O . HIS A 1 104 ? 7.221 -7.110 -12.896 1.00 84.12 104 HIS A O 1
ATOM 833 N N . GLY A 1 105 ? 7.184 -8.395 -11.057 1.00 80.00 105 GLY A N 1
ATOM 834 C CA . GLY A 1 105 ? 8.624 -8.583 -10.954 1.00 80.00 105 GLY A CA 1
ATOM 835 C C . GLY A 1 105 ? 9.022 -9.950 -11.493 1.00 80.00 105 GLY A C 1
ATOM 836 O O . GLY A 1 105 ? 8.621 -10.964 -10.926 1.00 80.00 105 GLY A O 1
ATOM 837 N N . GLU A 1 106 ? 9.851 -10.005 -12.531 1.00 76.25 106 GLU A N 1
ATOM 838 C CA . GLU A 1 106 ? 10.529 -11.239 -12.922 1.00 76.25 106 GLU A CA 1
ATOM 839 C C . GLU A 1 106 ? 11.915 -11.265 -12.278 1.00 76.25 106 GLU A C 1
ATOM 841 O O . GLU A 1 106 ? 12.823 -10.499 -12.625 1.00 76.25 106 GLU A O 1
ATOM 846 N N . HIS A 1 107 ? 12.087 -12.175 -11.326 1.00 68.38 107 HIS A N 1
ATOM 847 C CA . HIS A 1 107 ? 13.377 -12.481 -10.723 1.00 68.38 107 HIS A CA 1
ATOM 848 C C . HIS A 1 107 ? 13.715 -13.942 -11.006 1.00 68.38 107 HIS A C 1
ATOM 850 O O . HIS A 1 107 ? 12.826 -14.788 -11.051 1.00 68.38 107 HIS A O 1
ATOM 856 N N . ALA A 1 108 ? 15.004 -14.275 -11.067 1.00 55.12 108 ALA A N 1
ATOM 857 C CA . ALA A 1 108 ? 15.473 -15.652 -11.264 1.00 55.12 108 ALA A CA 1
ATOM 858 C C . ALA A 1 108 ? 15.051 -16.658 -10.162 1.00 55.12 108 ALA A C 1
ATOM 860 O O . ALA A 1 108 ? 15.402 -17.829 -10.253 1.00 55.12 108 ALA A O 1
ATOM 861 N N . VAL A 1 109 ? 14.357 -16.213 -9.106 1.00 58.47 109 VAL A N 1
ATOM 862 C CA . VAL A 1 109 ? 14.032 -17.024 -7.922 1.00 58.47 109 VAL A CA 1
ATOM 863 C C . VAL A 1 109 ? 12.526 -17.088 -7.661 1.00 58.47 109 VAL A C 1
ATOM 865 O O . VAL A 1 109 ? 12.023 -18.157 -7.328 1.00 58.47 109 VAL A O 1
ATOM 868 N N . THR A 1 110 ? 11.778 -15.989 -7.815 1.00 58.41 110 THR A N 1
ATOM 869 C CA . THR A 1 110 ? 10.310 -16.005 -7.677 1.00 58.41 110 THR A CA 1
ATOM 870 C C . THR A 1 110 ? 9.694 -14.803 -8.396 1.00 58.41 110 THR A C 1
ATOM 872 O O . THR A 1 110 ? 10.178 -13.683 -8.178 1.00 58.41 110 THR A O 1
ATOM 875 N N . PRO A 1 111 ? 8.652 -14.998 -9.226 1.00 68.50 111 PRO A N 1
ATOM 876 C CA . PRO A 1 111 ? 7.863 -13.888 -9.735 1.00 68.50 111 PRO A CA 1
ATOM 877 C C . PRO A 1 111 ? 7.179 -13.161 -8.571 1.00 68.50 111 PRO A C 1
ATOM 879 O O . PRO A 1 111 ? 6.692 -13.791 -7.633 1.00 68.50 111 PRO A O 1
ATOM 882 N N . CYS A 1 112 ? 7.177 -11.836 -8.613 1.00 73.62 112 CYS A N 1
ATOM 883 C CA . CYS A 1 112 ? 6.455 -10.996 -7.665 1.00 73.62 112 CYS A CA 1
ATOM 884 C C . CYS A 1 112 ? 5.264 -10.378 -8.389 1.00 73.62 112 CYS A C 1
ATOM 886 O O . CYS A 1 112 ? 5.419 -9.919 -9.516 1.00 73.62 112 CYS A O 1
ATOM 888 N N . ASP A 1 113 ? 4.099 -10.373 -7.755 1.00 83.75 113 ASP A N 1
ATOM 889 C CA . ASP A 1 113 ? 2.899 -9.737 -8.280 1.00 83.75 113 ASP A CA 1
ATOM 890 C C . ASP A 1 113 ? 2.242 -8.946 -7.146 1.00 83.75 113 ASP A C 1
ATOM 892 O O . ASP A 1 113 ? 1.668 -9.527 -6.222 1.00 83.75 113 ASP A O 1
ATOM 896 N N . VAL A 1 114 ? 2.376 -7.620 -7.194 1.00 85.75 114 VAL A N 1
ATOM 897 C CA . VAL A 1 114 ? 1.926 -6.726 -6.121 1.00 85.75 114 VAL A CA 1
ATOM 898 C C . VAL A 1 114 ? 1.156 -5.556 -6.706 1.00 85.75 114 VAL A C 1
ATOM 900 O O . VAL A 1 114 ? 1.671 -4.813 -7.538 1.00 85.75 114 VAL A O 1
ATOM 903 N N . ARG A 1 115 ? -0.067 -5.340 -6.226 1.00 86.19 115 ARG A N 1
ATOM 904 C CA . ARG A 1 115 ? -0.803 -4.106 -6.468 1.00 86.19 115 ARG A CA 1
ATOM 905 C C . ARG A 1 115 ? -0.132 -2.949 -5.740 1.00 86.19 115 ARG A C 1
ATOM 907 O O . ARG A 1 115 ? 0.086 -2.992 -4.530 1.00 86.19 115 ARG A O 1
ATOM 914 N N . VAL A 1 116 ? 0.125 -1.887 -6.487 1.00 82.25 116 VAL A N 1
ATOM 915 C CA . VAL A 1 116 ? 0.654 -0.639 -5.955 1.00 82.25 116 VAL A CA 1
ATOM 916 C C . VAL A 1 116 ? -0.505 0.322 -5.735 1.00 82.25 116 VAL A C 1
ATOM 918 O O . VAL A 1 116 ? -1.256 0.635 -6.658 1.00 82.25 116 VAL A O 1
ATOM 921 N N . TYR A 1 117 ? -0.647 0.796 -4.503 1.00 83.12 117 TYR A N 1
ATOM 922 C CA . TYR A 1 117 ? -1.658 1.778 -4.133 1.00 83.12 117 TYR A CA 1
ATOM 923 C C . TYR A 1 117 ? -1.037 3.168 -4.059 1.00 83.12 117 TYR A C 1
ATOM 925 O O . TYR A 1 117 ? 0.051 3.345 -3.502 1.00 83.12 117 TYR A O 1
ATOM 933 N N . THR A 1 118 ? -1.744 4.175 -4.568 1.00 82.62 118 THR A N 1
ATOM 934 C CA . THR A 1 118 ? -1.392 5.563 -4.252 1.00 82.62 118 THR A CA 1
ATOM 935 C C . THR A 1 118 ? -1.625 5.845 -2.760 1.00 82.62 118 THR A C 1
ATOM 937 O O . THR A 1 118 ? -2.414 5.145 -2.116 1.00 82.62 118 THR A O 1
ATOM 940 N N . PRO A 1 119 ? -0.998 6.891 -2.186 1.00 84.62 119 PRO A N 1
ATOM 941 C CA . PRO A 1 119 ? -1.271 7.296 -0.804 1.00 84.62 119 PRO A CA 1
ATOM 942 C C . PRO A 1 119 ? -2.766 7.512 -0.510 1.00 84.62 119 PRO A C 1
ATOM 944 O O . PRO A 1 119 ? -3.247 7.144 0.564 1.00 84.62 119 PRO A O 1
ATOM 947 N N . ASP A 1 120 ? -3.509 8.055 -1.479 1.00 87.25 120 ASP A N 1
ATOM 948 C CA . ASP A 1 120 ? -4.946 8.312 -1.356 1.00 87.25 120 ASP A CA 1
ATOM 949 C C . ASP A 1 120 ? -5.769 7.020 -1.391 1.00 87.25 120 ASP A C 1
ATOM 951 O O . ASP A 1 120 ? -6.654 6.836 -0.553 1.00 87.25 120 ASP A O 1
ATOM 955 N N . GLU A 1 121 ? -5.462 6.095 -2.310 1.00 88.75 121 GLU A N 1
ATOM 956 C CA . GLU A 1 121 ? -6.119 4.781 -2.359 1.00 88.75 121 GLU A CA 1
ATOM 957 C C . GLU A 1 121 ? -5.888 4.005 -1.065 1.00 88.75 121 GLU A C 1
ATOM 959 O O . GLU A 1 121 ? -6.825 3.445 -0.493 1.00 88.75 121 GLU A O 1
ATOM 964 N N . TYR A 1 122 ? -4.647 4.018 -0.578 1.00 88.44 122 TYR A N 1
ATOM 965 C CA . TYR A 1 122 ? -4.276 3.333 0.651 1.00 88.44 122 TYR A CA 1
ATOM 966 C C . TYR A 1 122 ? -4.990 3.946 1.862 1.00 88.44 122 TYR A C 1
ATOM 968 O O . TYR A 1 122 ? -5.565 3.237 2.687 1.00 88.44 122 TYR A O 1
ATOM 976 N N . THR A 1 123 ? -5.021 5.278 1.948 1.00 90.69 123 THR A N 1
ATOM 977 C CA . THR A 1 123 ? -5.770 5.994 2.989 1.00 90.69 123 THR A CA 1
ATOM 978 C C . THR A 1 123 ? -7.259 5.658 2.941 1.00 90.69 123 THR A C 1
ATOM 980 O O . THR A 1 123 ? -7.874 5.423 3.983 1.00 90.69 123 THR A O 1
ATOM 983 N N . GLY A 1 124 ? -7.837 5.585 1.741 1.00 92.88 124 GLY A N 1
ATOM 984 C CA . GLY A 1 124 ? -9.218 5.158 1.535 1.00 92.88 124 GLY A CA 1
ATOM 985 C C . GLY A 1 124 ? -9.476 3.734 2.032 1.00 92.88 124 GLY A C 1
ATOM 986 O O . GLY A 1 124 ? -10.469 3.502 2.721 1.00 92.88 124 GLY A O 1
ATOM 987 N N . LEU A 1 125 ? -8.570 2.796 1.745 1.00 92.75 125 LEU A N 1
ATOM 988 C CA . LEU A 1 125 ? -8.647 1.419 2.238 1.00 92.75 125 LEU A CA 1
ATOM 989 C C . LEU A 1 125 ? -8.600 1.346 3.767 1.00 92.75 125 LEU A C 1
ATOM 991 O O . LEU A 1 125 ? -9.464 0.710 4.368 1.00 92.75 125 LEU A O 1
ATOM 995 N N . CYS A 1 126 ? -7.662 2.048 4.408 1.00 93.44 126 CYS A N 1
ATOM 996 C CA . CYS A 1 126 ? -7.581 2.093 5.870 1.00 93.44 126 CYS A CA 1
ATOM 997 C C . CYS A 1 126 ? -8.863 2.663 6.498 1.00 93.44 126 CYS A C 1
ATOM 999 O O . CYS A 1 126 ? -9.399 2.088 7.443 1.00 93.44 126 CYS A O 1
ATOM 1001 N N . ARG A 1 127 ? -9.409 3.753 5.946 1.00 95.31 127 ARG A N 1
ATOM 1002 C CA . ARG A 1 127 ? -10.672 4.330 6.440 1.00 95.31 127 ARG A CA 1
ATOM 1003 C C . ARG A 1 127 ? -11.840 3.358 6.310 1.00 95.31 127 ARG A C 1
ATOM 1005 O O . ARG A 1 127 ? -12.620 3.219 7.246 1.00 95.31 127 ARG A O 1
ATOM 1012 N N . ARG A 1 128 ? -11.946 2.653 5.178 1.00 96.38 128 ARG A N 1
ATOM 1013 C CA . ARG A 1 128 ? -12.961 1.602 4.981 1.00 96.38 128 ARG A CA 1
ATOM 1014 C C . ARG A 1 128 ? -12.814 0.465 5.991 1.00 96.38 128 ARG A C 1
ATOM 1016 O O . ARG A 1 128 ? -13.823 -0.093 6.410 1.00 96.38 128 ARG A O 1
ATOM 1023 N N . ALA A 1 129 ? -11.585 0.153 6.398 1.00 94.94 129 ALA A N 1
ATOM 1024 C CA . ALA A 1 129 ? -11.307 -0.886 7.381 1.00 94.94 129 ALA A CA 1
ATOM 1025 C C . ALA A 1 129 ? -11.672 -0.504 8.831 1.00 94.94 129 ALA A C 1
ATOM 1027 O O . ALA A 1 129 ? -11.798 -1.397 9.671 1.00 94.94 129 ALA A O 1
ATOM 1028 N N . GLY A 1 130 ? -11.864 0.791 9.111 1.00 95.81 130 GLY A N 1
ATOM 1029 C CA . GLY A 1 130 ? -12.233 1.327 10.426 1.00 95.81 130 GLY A CA 1
ATOM 1030 C C . GLY A 1 130 ? -11.191 2.255 11.056 1.00 95.81 130 GLY A C 1
ATOM 1031 O O . GLY A 1 130 ? -11.494 2.910 12.046 1.00 95.81 130 GLY A O 1
ATOM 1032 N N . PHE A 1 131 ? -9.991 2.365 10.473 1.00 95.69 131 PHE A N 1
ATOM 1033 C CA . PHE A 1 131 ? -8.938 3.233 11.005 1.00 95.69 131 PHE A CA 1
ATOM 1034 C C . PHE A 1 131 ? -9.352 4.710 10.950 1.00 95.69 131 PHE A C 1
ATOM 1036 O O . PHE A 1 131 ? -9.873 5.196 9.940 1.00 95.69 131 PHE A O 1
ATOM 1043 N N . THR A 1 132 ? -9.077 5.440 12.028 1.00 95.69 132 THR A N 1
ATOM 1044 C CA . THR A 1 132 ? -9.510 6.831 12.225 1.00 95.69 132 THR A CA 1
ATOM 1045 C C . THR A 1 132 ? -8.651 7.836 11.463 1.00 95.69 132 THR A C 1
ATOM 1047 O O . THR A 1 132 ? -9.159 8.843 10.963 1.00 95.69 132 THR A O 1
ATOM 1050 N N . ALA A 1 133 ? -7.355 7.558 11.326 1.00 94.56 133 ALA A N 1
ATOM 1051 C CA . ALA A 1 133 ? -6.421 8.411 10.601 1.00 94.56 133 ALA A CA 1
ATOM 1052 C C . ALA A 1 133 ? -5.314 7.602 9.919 1.00 94.56 133 ALA A C 1
ATOM 1054 O O . ALA A 1 133 ? -5.001 6.477 10.311 1.00 94.56 133 ALA A O 1
ATOM 1055 N N . THR A 1 134 ? -4.687 8.209 8.913 1.00 92.94 134 THR A N 1
ATOM 1056 C CA . THR A 1 134 ? -3.471 7.695 8.282 1.00 92.94 134 THR A CA 1
ATOM 1057 C C . THR A 1 134 ? -2.421 8.788 8.173 1.00 92.94 134 THR A C 1
ATOM 1059 O O . THR A 1 134 ? -2.732 9.940 7.869 1.00 92.94 134 THR A O 1
ATOM 1062 N N . THR A 1 135 ? -1.163 8.409 8.383 1.00 91.00 135 THR A N 1
ATOM 1063 C CA . THR A 1 135 ? 0.002 9.254 8.107 1.00 91.00 135 THR A CA 1
ATOM 1064 C C . THR A 1 135 ? 0.877 8.559 7.074 1.00 91.00 135 THR A C 1
ATOM 1066 O O . THR A 1 135 ? 1.174 7.375 7.211 1.00 91.00 135 THR A O 1
ATOM 1069 N N . CYS A 1 136 ? 1.283 9.279 6.030 1.00 85.88 136 CYS A N 1
ATOM 1070 C CA . CYS A 1 136 ? 2.093 8.744 4.938 1.00 85.88 136 CYS A CA 1
ATOM 1071 C C . CYS A 1 136 ? 3.479 9.408 4.916 1.00 85.88 136 CYS A C 1
ATOM 1073 O O . CYS A 1 136 ? 3.579 10.633 4.848 1.00 85.88 136 CYS A O 1
ATOM 1075 N N . HIS A 1 137 ? 4.545 8.607 4.919 1.00 82.00 137 HIS A N 1
ATOM 1076 C CA . HIS A 1 137 ? 5.939 9.051 4.814 1.00 82.00 137 HIS A CA 1
ATOM 1077 C C . HIS A 1 137 ? 6.590 8.496 3.542 1.00 82.00 137 HIS A C 1
ATOM 1079 O O . HIS A 1 137 ? 6.286 7.381 3.128 1.00 82.00 137 HIS A O 1
ATOM 1085 N N . GLY A 1 138 ? 7.480 9.270 2.911 1.00 71.25 138 GLY A N 1
ATOM 1086 C CA . GLY A 1 138 ? 8.040 8.929 1.591 1.00 71.25 138 GLY A CA 1
ATOM 1087 C C . GLY A 1 138 ? 7.052 9.133 0.431 1.00 71.25 138 GLY A C 1
ATOM 1088 O O . GLY A 1 138 ? 7.296 8.685 -0.682 1.00 71.25 138 GLY A O 1
ATOM 1089 N N . ALA A 1 139 ? 5.925 9.809 0.694 1.00 57.88 139 ALA A N 1
ATOM 1090 C CA . ALA A 1 139 ? 4.789 9.983 -0.220 1.00 57.88 139 ALA A CA 1
ATOM 1091 C C . ALA A 1 139 ? 4.883 11.214 -1.134 1.00 57.88 139 ALA A C 1
ATOM 1093 O O . ALA A 1 139 ? 4.013 11.438 -1.975 1.00 57.88 139 ALA A O 1
ATOM 1094 N N . SER A 1 140 ? 5.899 12.058 -0.955 1.00 56.12 140 SER A N 1
ATOM 1095 C CA . SER A 1 140 ? 6.103 13.177 -1.865 1.00 56.12 140 SER A CA 1
ATOM 1096 C C . SER A 1 140 ? 6.547 12.593 -3.205 1.00 56.12 140 SER A C 1
ATOM 1098 O O . SER A 1 140 ? 7.625 12.025 -3.302 1.00 56.12 140 SER A O 1
ATOM 1100 N N . TYR A 1 141 ? 5.757 12.760 -4.267 1.00 52.59 141 TYR A N 1
ATOM 1101 C CA . TYR A 1 141 ? 6.141 12.351 -5.628 1.00 52.59 141 TYR A CA 1
ATOM 1102 C C . TYR A 1 141 ? 7.476 12.965 -6.107 1.00 52.59 141 TYR A C 1
ATOM 1104 O O . TYR A 1 141 ? 8.067 12.487 -7.077 1.00 52.59 141 TYR A O 1
ATOM 1112 N N . ARG A 1 142 ? 7.955 14.007 -5.409 1.00 50.94 142 ARG A N 1
ATOM 1113 C CA . ARG A 1 142 ? 9.244 14.694 -5.598 1.00 50.94 142 ARG A CA 1
ATOM 1114 C C . ARG A 1 142 ? 10.385 14.120 -4.750 1.00 50.94 142 ARG A C 1
ATOM 1116 O O . ARG A 1 142 ? 11.522 14.552 -4.891 1.00 50.94 142 ARG A O 1
ATOM 1123 N N . ASP A 1 143 ? 10.075 13.198 -3.850 1.00 57.16 143 ASP A N 1
ATOM 1124 C CA . ASP A 1 143 ? 11.036 12.480 -3.024 1.00 57.16 143 ASP A CA 1
ATOM 1125 C C . ASP A 1 143 ? 11.674 11.364 -3.870 1.00 57.16 143 ASP A C 1
ATOM 1127 O O . ASP A 1 143 ? 11.037 10.780 -4.751 1.00 57.16 143 ASP A O 1
ATOM 1131 N N . THR A 1 144 ? 12.957 11.092 -3.649 1.00 58.91 144 THR A N 1
ATOM 1132 C CA . THR A 1 144 ? 13.672 9.967 -4.275 1.00 58.91 144 THR A CA 1
ATOM 1133 C C . THR A 1 144 ? 13.419 8.649 -3.538 1.00 58.91 144 THR A C 1
ATOM 1135 O O . THR A 1 144 ? 13.936 7.599 -3.934 1.00 58.91 144 THR A O 1
ATOM 1138 N N . SER A 1 145 ? 12.617 8.696 -2.471 1.00 62.56 145 SER A N 1
ATOM 1139 C CA . SER A 1 145 ? 12.166 7.549 -1.693 1.00 62.56 145 SER A CA 1
ATOM 1140 C C . SER A 1 145 ? 11.466 6.504 -2.564 1.00 62.56 145 SER A C 1
ATOM 1142 O O . SER A 1 145 ? 10.496 6.776 -3.264 1.00 62.56 145 SER A O 1
ATOM 1144 N N . ARG A 1 146 ? 11.962 5.263 -2.495 1.00 67.75 146 ARG A N 1
ATOM 1145 C CA . ARG A 1 146 ? 11.406 4.102 -3.218 1.00 67.75 146 ARG A CA 1
ATOM 1146 C C . ARG A 1 146 ? 10.241 3.431 -2.481 1.00 67.75 146 ARG A C 1
ATOM 1148 O O . ARG A 1 146 ? 9.563 2.583 -3.055 1.00 67.75 146 ARG A O 1
ATOM 1155 N N . ASN A 1 147 ? 10.021 3.802 -1.220 1.00 73.06 147 ASN A N 1
ATOM 1156 C CA . ASN A 1 147 ? 9.037 3.191 -0.331 1.00 73.06 147 ASN A CA 1
ATOM 1157 C C . ASN A 1 147 ? 8.111 4.246 0.276 1.00 73.06 147 ASN A C 1
ATOM 1159 O O . ASN A 1 147 ? 8.555 5.335 0.638 1.00 73.06 147 ASN A O 1
ATOM 1163 N N . LEU A 1 148 ? 6.843 3.873 0.411 1.00 77.25 148 LEU A N 1
ATOM 1164 C CA . LEU A 1 148 ? 5.794 4.607 1.096 1.00 77.25 148 LEU A CA 1
ATOM 1165 C C . LEU A 1 148 ? 5.572 3.868 2.404 1.00 77.25 148 LEU A C 1
ATOM 1167 O O . LEU A 1 148 ? 5.248 2.682 2.402 1.00 77.25 148 LEU A O 1
ATOM 1171 N N . ILE A 1 149 ? 5.748 4.565 3.516 1.00 84.31 149 ILE A N 1
ATOM 1172 C CA . ILE A 1 149 ? 5.389 4.047 4.831 1.00 84.31 149 ILE A CA 1
ATOM 1173 C C . ILE A 1 149 ? 4.047 4.663 5.195 1.00 84.31 149 ILE A C 1
ATOM 1175 O O . ILE A 1 149 ? 3.920 5.886 5.241 1.00 84.31 149 ILE A O 1
ATOM 1179 N N . VAL A 1 150 ? 3.057 3.818 5.453 1.00 85.94 150 VAL A N 1
ATOM 1180 C CA . VAL A 1 150 ? 1.732 4.230 5.911 1.00 85.94 150 VAL A CA 1
ATOM 1181 C C . VAL A 1 150 ? 1.569 3.797 7.357 1.00 85.94 150 VAL A C 1
ATOM 1183 O O . VAL A 1 150 ? 1.755 2.630 7.693 1.00 85.94 150 VAL A O 1
ATOM 1186 N N . LEU A 1 151 ? 1.202 4.741 8.211 1.00 90.75 151 LEU A N 1
ATOM 1187 C CA . LEU A 1 151 ? 0.833 4.496 9.596 1.00 90.75 151 LEU A CA 1
ATOM 1188 C C . LEU A 1 151 ? -0.681 4.654 9.708 1.00 90.75 151 LEU A C 1
ATOM 1190 O O . LEU A 1 151 ? -1.187 5.749 9.467 1.00 90.75 151 LEU A O 1
ATOM 1194 N N . ALA A 1 152 ? -1.401 3.583 10.035 1.00 92.00 152 ALA A N 1
ATOM 1195 C CA . ALA A 1 152 ? -2.848 3.629 10.247 1.00 92.00 152 ALA A CA 1
ATOM 1196 C C . ALA A 1 152 ? -3.171 3.620 11.747 1.00 92.00 152 ALA A C 1
ATOM 1198 O O . ALA A 1 152 ? -2.657 2.782 12.488 1.00 92.00 152 ALA A O 1
ATOM 1199 N N . HIS A 1 153 ? -4.004 4.563 12.185 1.00 93.56 153 HIS A N 1
ATOM 1200 C CA . HIS A 1 153 ? -4.356 4.786 13.588 1.00 93.56 153 HIS A CA 1
ATOM 1201 C C . HIS A 1 153 ? -5.717 4.160 13.898 1.00 93.56 153 HIS A C 1
ATOM 1203 O O . HIS A 1 153 ? -6.671 4.405 13.156 1.00 93.56 153 HIS A O 1
ATOM 1209 N N . HIS A 1 154 ? -5.788 3.342 14.953 1.00 88.94 154 HIS A N 1
ATOM 1210 C CA . HIS A 1 154 ? -7.035 2.762 15.457 1.00 88.94 154 HIS A CA 1
ATOM 1211 C C . HIS A 1 154 ? -7.770 3.776 16.344 1.00 88.94 154 HIS A C 1
ATOM 1213 O O . HIS A 1 154 ? -7.429 3.891 17.547 1.00 88.94 154 HIS A O 1
#

Foldseek 3Di:
DDDDDDDDDPPPPPDPDPDDDDDDDLLQDDDADAQFQDPLVSSLSSLLNVVVVDDAFDKHKYKDFPVPLCVVVVVDPQWDWDQDPVRDIWIWGWDADPVQCWIWIDTPPDTGTGRGDQPVRVQVSNVSSPFPGKDWDPRPSPHSDRMIIIMTTD

Organism: NCBI:txid159449

Sequence (154 aa):
MTSRWTTATPHAHRARADAVFLRGDMREPPEIAPVGFFTPEQDLDVLHAFHRALRPGGLLPMHTMVTVPGLTDGRIPAEERRRLPGGRHLIARRHLDPDTRREHGEHAVTPCDVRVYTPDEYTGLCRRAGFTATTCHGASYRDTSRNLIVLAHH

Radius of gyration: 18.13 Å; chains: 1; bounding box: 44×48×38 Å

Secondary structure (DSSP, 8-state):
---------TT-TT-----------TTS-SS---TTSS-HHHHHHHHHHHHHHSPTT-EEEEEEE-HHHHHHTTSS-SEEEEE-TTS-EEEEEEEEETTTTEEEEEESS--EEEEPPPHHHHHHHHHHHT-SEEEEES--TTS--SEEEEEEE-

InterPro domains:
  IPR029063 S-adenosyl-L-methionine-dependent methyltransferase superfamily [G3DSA:3.40.50.150] (6-154)
  IPR029063 S-adenosyl-L-methionine-dependent methyltransferase superfamily [SSF53335] (16-140)